Protein AF-A0A3N0VDS5-F1 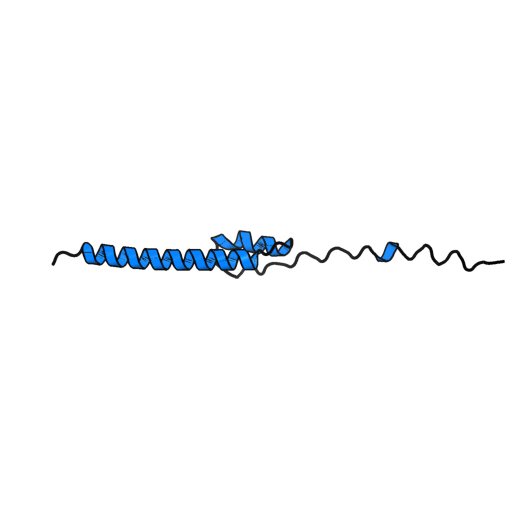(afdb_monomer_lite)

Radius of gyration: 27.9 Å; chains: 1; bounding box: 72×18×83 Å

Foldseek 3Di:
DDPPPPPPPPPPVVPPDPDPQQPDQDQPDADPVLSVLSRCSSVPDPSVVVSVVVRVVVVVVVVVVVVVVVVVVVVPDDD

Sequence (79 aa):
MKPVLIAALLLPLAACQPNAEPKKVDDTQGRAETQGIRNTEAIGYAGDAIANKVDGALDANDQRKDALDAQLKAAEQPQ

Secondary structure (DSSP, 8-state):
----SSGGGSGGGGG-PPPPPPPPP-TTSS-GGGHHHHGGGGGTS-HHHHHHHHHHHHHHHHHHHHHHHHHHHHHHS--

Structure (mmCIF, N/CA/C/O backbone):
data_AF-A0A3N0VDS5-F1
#
_entry.id   AF-A0A3N0VDS5-F1
#
loop_
_atom_site.group_PDB
_atom_site.id
_atom_site.type_symbol
_atom_site.label_atom_id
_atom_site.label_alt_id
_atom_site.label_comp_id
_atom_site.label_asym_id
_atom_site.label_entity_id
_atom_site.label_seq_id
_atom_site.pdbx_PDB_ins_code
_atom_site.Cartn_x
_atom_site.Cartn_y
_atom_site.Cartn_z
_atom_site.occupancy
_atom_site.B_iso_or_equiv
_atom_site.auth_seq_id
_atom_site.auth_comp_id
_atom_site.auth_asym_id
_atom_site.auth_atom_id
_atom_site.pdbx_PDB_model_num
ATOM 1 N N . MET A 1 1 ? 46.215 -14.377 -51.950 1.00 44.34 1 MET A N 1
ATOM 2 C CA . MET A 1 1 ? 46.157 -13.160 -51.107 1.00 44.34 1 MET A CA 1
ATOM 3 C C . MET A 1 1 ? 44.715 -12.644 -51.144 1.00 44.34 1 MET A C 1
ATOM 5 O O . MET A 1 1 ? 44.318 -12.055 -52.130 1.00 44.34 1 MET A O 1
ATOM 9 N N . LYS A 1 2 ? 43.825 -13.233 -50.333 1.00 46.50 2 LYS A N 1
ATOM 10 C CA . LYS A 1 2 ? 43.079 -12.577 -49.234 1.00 46.50 2 LYS A CA 1
ATOM 11 C C . LYS A 1 2 ? 42.371 -11.254 -49.609 1.00 46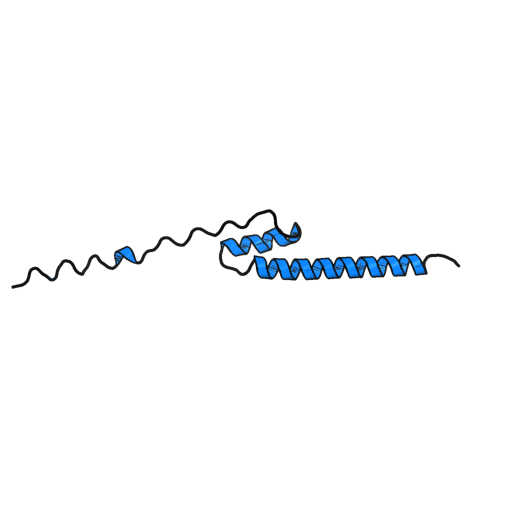.50 2 LYS A C 1
ATOM 13 O O . LYS A 1 2 ? 42.932 -10.195 -49.358 1.00 46.50 2 LYS A O 1
ATOM 18 N N . PRO A 1 3 ? 41.090 -11.328 -50.015 1.00 48.03 3 PRO A N 1
ATOM 19 C CA . PRO A 1 3 ? 40.105 -10.302 -49.686 1.00 48.03 3 PRO A CA 1
ATOM 20 C C . PRO A 1 3 ? 38.916 -10.941 -48.941 1.00 48.03 3 PRO A C 1
ATOM 22 O O . PRO A 1 3 ? 37.773 -10.810 -49.346 1.00 48.03 3 PRO A O 1
ATOM 25 N N . VAL A 1 4 ? 39.181 -11.719 -47.885 1.00 56.44 4 VAL A N 1
ATOM 26 C CA . VAL A 1 4 ? 38.122 -12.382 -47.083 1.00 56.44 4 VAL A CA 1
ATOM 27 C C . VAL A 1 4 ? 38.051 -11.815 -45.654 1.00 56.44 4 VAL A C 1
ATOM 29 O O . VAL A 1 4 ? 37.168 -12.154 -44.882 1.00 56.44 4 VAL A O 1
ATOM 32 N N . LEU A 1 5 ? 38.945 -10.890 -45.289 1.00 55.09 5 LEU A N 1
ATOM 33 C CA . LEU A 1 5 ? 39.105 -10.428 -43.902 1.00 55.09 5 LEU A CA 1
ATOM 34 C C . LEU A 1 5 ? 38.344 -9.144 -43.530 1.00 55.09 5 LEU A C 1
ATOM 36 O O . LEU A 1 5 ? 38.395 -8.749 -42.373 1.00 55.09 5 LEU A O 1
ATOM 40 N N . ILE A 1 6 ? 37.631 -8.494 -44.457 1.00 55.34 6 ILE A N 1
ATOM 41 C CA . ILE A 1 6 ? 37.025 -7.171 -44.188 1.00 55.34 6 ILE A CA 1
ATOM 42 C C . ILE A 1 6 ? 35.543 -7.261 -43.767 1.00 55.34 6 ILE A C 1
ATOM 44 O O . ILE A 1 6 ? 35.029 -6.351 -43.126 1.00 55.34 6 ILE A O 1
ATOM 48 N N . ALA A 1 7 ? 34.857 -8.381 -44.017 1.00 53.53 7 ALA A N 1
ATOM 49 C CA . ALA A 1 7 ? 33.432 -8.516 -43.683 1.00 53.53 7 ALA A CA 1
ATOM 50 C C . ALA A 1 7 ? 33.145 -8.827 -42.196 1.00 53.53 7 ALA A C 1
ATOM 52 O O . ALA A 1 7 ? 32.000 -8.738 -41.762 1.00 53.53 7 ALA A O 1
ATOM 53 N N . ALA A 1 8 ? 34.161 -9.172 -41.397 1.00 56.38 8 ALA A N 1
ATOM 54 C CA . ALA A 1 8 ? 33.974 -9.603 -40.007 1.00 56.38 8 ALA A CA 1
ATOM 55 C C . ALA A 1 8 ? 33.863 -8.450 -38.986 1.00 56.38 8 ALA A C 1
ATOM 57 O O . ALA A 1 8 ? 33.538 -8.696 -37.828 1.00 56.38 8 ALA A O 1
ATOM 58 N N . LEU A 1 9 ? 34.115 -7.197 -39.388 1.00 56.03 9 LEU A N 1
ATOM 59 C CA . LEU A 1 9 ? 34.197 -6.063 -38.455 1.00 56.03 9 LEU A CA 1
ATOM 60 C C . LEU A 1 9 ? 32.866 -5.317 -38.226 1.00 56.03 9 LEU A C 1
ATOM 62 O O . LEU A 1 9 ? 32.806 -4.437 -37.375 1.00 56.03 9 LEU A O 1
ATOM 66 N N . LEU A 1 10 ? 31.800 -5.655 -38.963 1.00 56.09 10 LEU A N 1
ATOM 67 C CA . LEU A 1 10 ? 30.498 -4.965 -38.888 1.00 56.09 10 LEU A CA 1
ATOM 68 C C . LEU A 1 10 ? 29.469 -5.656 -37.974 1.00 56.09 10 LEU A C 1
ATOM 70 O O . LEU A 1 10 ? 28.374 -5.139 -37.777 1.00 56.09 10 LEU A O 1
ATOM 74 N N . LEU A 1 11 ? 29.828 -6.788 -37.364 1.00 58.09 11 LEU A N 1
ATOM 75 C CA . LEU A 1 11 ? 28.954 -7.539 -36.458 1.00 58.09 11 LEU A CA 1
ATOM 76 C C . LEU A 1 11 ? 28.710 -6.935 -35.051 1.00 58.09 11 LEU A C 1
ATOM 78 O O . LEU A 1 11 ? 27.732 -7.365 -34.440 1.00 58.09 11 LEU A O 1
ATOM 82 N N . PRO A 1 12 ? 29.476 -5.964 -34.491 1.00 59.53 12 PRO A N 1
ATOM 83 C CA . PRO A 1 12 ? 29.222 -5.538 -33.113 1.00 59.53 12 PRO A CA 1
ATOM 84 C C . PRO A 1 12 ? 28.078 -4.518 -32.974 1.00 59.53 12 PRO A C 1
ATOM 86 O O . PRO A 1 12 ? 27.626 -4.284 -31.858 1.00 59.53 12 PRO A O 1
ATOM 89 N N . LEU A 1 13 ? 27.560 -3.930 -34.064 1.00 55.28 13 LEU A N 1
ATOM 90 C CA . LEU A 1 13 ? 26.486 -2.923 -33.974 1.00 55.28 13 LEU A CA 1
ATOM 91 C C . LEU A 1 13 ? 25.088 -3.515 -33.711 1.00 55.28 13 LEU A C 1
ATOM 93 O O . LEU A 1 13 ? 24.175 -2.770 -33.369 1.00 55.28 13 LEU A O 1
ATOM 97 N N . ALA A 1 14 ? 24.910 -4.834 -33.824 1.00 56.97 14 ALA A N 1
ATOM 98 C CA . ALA A 1 14 ? 23.624 -5.489 -33.559 1.00 56.97 14 ALA A CA 1
ATOM 99 C C . ALA A 1 14 ? 23.389 -5.822 -32.069 1.00 56.97 14 ALA A C 1
ATOM 101 O O . ALA A 1 14 ? 22.313 -6.297 -31.715 1.00 56.97 14 ALA A O 1
ATOM 102 N N . ALA A 1 15 ? 24.372 -5.584 -31.191 1.00 58.88 15 ALA A N 1
ATOM 103 C CA . ALA A 1 15 ? 24.254 -5.878 -29.759 1.00 58.88 15 ALA A CA 1
ATOM 104 C C . ALA A 1 15 ? 23.541 -4.775 -28.949 1.00 58.88 15 ALA A C 1
ATOM 106 O O . ALA A 1 15 ? 23.193 -4.996 -27.792 1.00 58.88 15 ALA A O 1
ATOM 107 N N . CYS A 1 16 ? 23.275 -3.610 -29.546 1.00 62.66 16 CYS A N 1
ATOM 108 C CA . CYS A 1 16 ? 22.433 -2.579 -28.942 1.00 62.66 16 CYS A CA 1
ATOM 109 C C . CYS A 1 16 ? 20.960 -2.899 -29.214 1.00 62.66 16 CYS A C 1
ATOM 111 O O . CYS A 1 16 ? 20.332 -2.299 -30.086 1.00 62.66 16 CYS A O 1
ATOM 113 N N . GLN A 1 17 ? 20.408 -3.870 -28.486 1.00 66.62 17 GLN A N 1
ATOM 114 C CA . GLN A 1 17 ? 18.957 -4.014 -28.420 1.00 66.62 17 GLN A CA 1
ATOM 115 C C . GLN A 1 17 ? 18.389 -2.758 -27.739 1.00 66.62 17 GLN A C 1
ATOM 117 O O . GLN A 1 17 ? 18.894 -2.380 -26.676 1.00 66.62 17 GLN A O 1
ATOM 122 N N . PRO A 1 18 ? 17.391 -2.075 -28.332 1.00 63.09 18 PRO A N 1
ATOM 123 C CA . PRO A 1 18 ? 16.697 -1.001 -27.642 1.00 63.09 18 PRO A CA 1
ATOM 124 C C . PRO A 1 18 ? 16.146 -1.566 -26.335 1.00 63.09 18 PRO A C 1
ATOM 126 O O . PRO A 1 18 ? 15.543 -2.640 -26.314 1.00 63.09 18 PRO A O 1
ATOM 129 N N . ASN A 1 19 ? 16.445 -0.861 -25.246 1.00 65.62 19 ASN A N 1
ATOM 130 C CA . ASN A 1 19 ? 15.996 -1.204 -23.906 1.00 65.62 19 ASN A CA 1
ATOM 131 C C . ASN A 1 19 ? 14.481 -1.449 -23.961 1.00 65.62 19 ASN A C 1
ATOM 133 O O . ASN A 1 19 ? 13.770 -0.629 -24.546 1.00 65.62 19 ASN A O 1
ATOM 137 N N . ALA A 1 20 ? 14.016 -2.592 -23.447 1.00 67.19 20 ALA A N 1
ATOM 138 C CA . ALA A 1 20 ? 12.603 -2.949 -23.497 1.00 67.19 20 ALA A CA 1
ATOM 139 C C . ALA A 1 20 ? 11.773 -1.778 -22.958 1.00 67.19 20 ALA A C 1
ATOM 141 O O . ALA A 1 20 ? 12.119 -1.208 -21.919 1.00 67.19 20 ALA A O 1
ATOM 142 N N . GLU A 1 21 ? 10.726 -1.387 -23.688 1.00 70.06 21 GLU A N 1
ATOM 143 C CA . GLU A 1 21 ? 9.866 -0.292 -23.248 1.00 70.06 21 GLU A CA 1
ATOM 144 C C . GLU A 1 21 ? 9.355 -0.594 -21.831 1.00 70.06 21 GLU A C 1
ATOM 146 O O . GLU A 1 21 ? 8.966 -1.738 -21.558 1.00 70.06 21 GLU A O 1
ATOM 151 N N . PRO A 1 22 ? 9.390 0.393 -20.915 1.00 67.81 22 PRO A N 1
ATOM 152 C CA . PRO A 1 22 ? 8.940 0.193 -19.549 1.00 67.81 22 PRO A CA 1
ATOM 153 C C . PRO A 1 22 ? 7.507 -0.332 -19.577 1.00 67.81 22 PRO A C 1
ATOM 155 O O . PRO A 1 22 ? 6.614 0.272 -20.178 1.00 67.81 22 PRO A O 1
ATOM 158 N N . LYS A 1 23 ? 7.301 -1.501 -18.966 1.00 67.19 23 LYS A N 1
ATOM 159 C CA . LYS A 1 23 ? 6.001 -2.167 -18.947 1.00 67.19 23 LYS A CA 1
ATOM 160 C C . LYS A 1 23 ? 5.001 -1.228 -18.283 1.00 67.19 23 LYS A C 1
ATOM 162 O O . LYS A 1 23 ? 5.190 -0.838 -17.133 1.00 67.19 23 LYS A O 1
ATOM 167 N N . LYS A 1 24 ? 3.952 -0.847 -19.013 1.00 66.06 24 LYS A N 1
ATOM 168 C CA . LYS A 1 24 ? 2.904 0.015 -18.470 1.00 66.06 24 LYS A CA 1
ATOM 169 C C . LYS A 1 24 ? 2.239 -0.711 -17.296 1.00 66.06 24 LYS A C 1
ATOM 171 O O . LYS A 1 24 ? 1.772 -1.838 -17.465 1.00 66.06 24 LYS A O 1
ATOM 176 N N . VAL A 1 25 ? 2.241 -0.081 -16.127 1.00 65.12 25 VAL A N 1
ATOM 177 C CA . VAL A 1 25 ? 1.490 -0.560 -14.963 1.00 65.12 25 VAL A CA 1
ATOM 178 C C . VAL A 1 25 ? 0.011 -0.320 -15.254 1.00 65.12 25 VAL A C 1
ATOM 180 O O . VAL A 1 25 ? -0.347 0.722 -15.803 1.00 65.12 25 VAL A O 1
ATOM 183 N N . ASP A 1 26 ? -0.833 -1.317 -15.000 1.00 68.12 26 ASP A N 1
ATOM 184 C CA . ASP A 1 26 ? -2.279 -1.168 -15.151 1.00 68.12 26 ASP A CA 1
ATOM 185 C C . ASP A 1 26 ? -2.798 -0.339 -13.967 1.00 68.12 26 ASP A C 1
ATOM 187 O O . ASP A 1 26 ? -2.706 -0.769 -12.818 1.00 68.12 26 ASP A O 1
ATOM 191 N N . ASP A 1 27 ? -3.310 0.862 -14.247 1.00 65.38 27 ASP A N 1
ATOM 192 C CA . ASP A 1 27 ? -3.641 1.908 -13.265 1.00 65.38 27 ASP A CA 1
ATOM 193 C C . ASP A 1 27 ? -4.855 1.563 -12.361 1.00 65.38 27 ASP A C 1
ATOM 195 O O . ASP A 1 27 ? -5.409 2.433 -11.690 1.00 65.38 27 ASP A O 1
ATOM 199 N N . THR A 1 28 ? -5.328 0.311 -12.360 1.00 66.44 28 THR A N 1
ATOM 200 C CA . THR A 1 28 ? -6.623 -0.076 -11.770 1.00 66.44 28 THR A CA 1
ATOM 201 C C . THR A 1 28 ? -6.553 -1.037 -10.579 1.00 66.44 28 THR A C 1
ATOM 203 O O . THR A 1 28 ? -7.593 -1.341 -9.994 1.00 66.44 28 THR A O 1
ATOM 206 N N . GLN A 1 29 ? -5.370 -1.506 -10.161 1.00 79.94 29 GLN A N 1
ATOM 207 C CA . GLN A 1 29 ? -5.249 -2.505 -9.083 1.00 79.94 29 GLN A CA 1
ATOM 208 C C . GLN A 1 29 ? -4.784 -1.935 -7.736 1.00 79.94 29 GLN A C 1
ATOM 210 O O . GLN A 1 29 ? -3.791 -1.221 -7.671 1.00 79.94 29 GLN A O 1
ATOM 215 N N . GLY A 1 30 ? -5.431 -2.343 -6.638 1.00 86.44 30 GLY A N 1
ATOM 216 C CA . GLY A 1 30 ? -5.007 -2.040 -5.260 1.00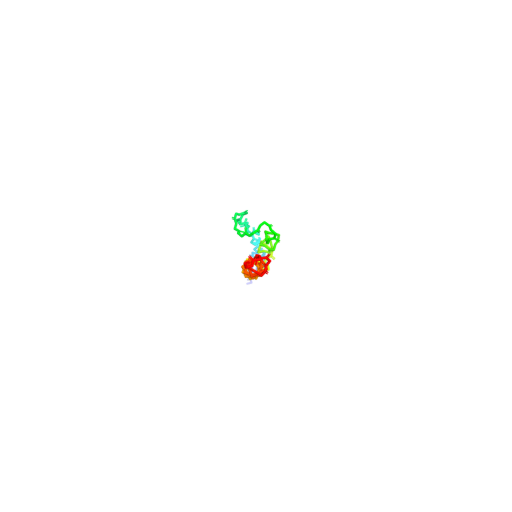 86.44 30 GLY A CA 1
ATOM 217 C C . GLY A 1 30 ? -5.554 -0.728 -4.684 1.00 86.44 30 GLY A C 1
ATOM 218 O O . GLY A 1 30 ? -6.347 -0.027 -5.318 1.00 86.44 30 GLY A O 1
ATOM 219 N N . ARG A 1 31 ? -5.150 -0.404 -3.447 1.00 91.69 31 ARG A N 1
ATOM 220 C CA . ARG A 1 31 ? -5.607 0.800 -2.725 1.00 91.69 31 ARG A CA 1
ATOM 221 C C . ARG A 1 31 ? -4.989 2.058 -3.346 1.00 91.69 31 ARG A C 1
ATOM 223 O O . ARG A 1 31 ? -3.863 2.033 -3.836 1.00 91.69 31 ARG A O 1
ATOM 230 N N . ALA A 1 32 ? -5.702 3.187 -3.296 1.00 92.38 32 ALA A N 1
ATOM 231 C CA . ALA A 1 32 ? -5.232 4.455 -3.877 1.00 92.38 32 ALA A CA 1
ATOM 232 C C . ALA A 1 32 ? -3.848 4.870 -3.339 1.00 92.38 32 ALA A C 1
ATOM 234 O O . ALA A 1 32 ? -2.997 5.362 -4.075 1.00 92.38 32 ALA A O 1
ATOM 235 N N . GLU A 1 33 ? -3.604 4.606 -2.059 1.00 90.50 33 GLU A N 1
ATOM 236 C CA . GLU A 1 33 ? -2.338 4.894 -1.386 1.00 90.50 33 GLU A CA 1
ATOM 237 C C . GLU A 1 33 ? -1.171 3.962 -1.753 1.00 90.50 33 GLU A C 1
ATOM 239 O O . GLU A 1 33 ? -0.020 4.334 -1.527 1.00 90.50 33 GLU A O 1
ATOM 244 N N . THR A 1 34 ? -1.412 2.800 -2.372 1.00 94.00 34 THR A N 1
ATOM 245 C CA . THR A 1 34 ? -0.343 1.895 -2.841 1.00 94.00 34 THR A CA 1
ATOM 246 C C . THR A 1 34 ? -0.084 1.980 -4.345 1.00 94.00 34 THR A C 1
ATOM 248 O O . THR A 1 34 ? 0.914 1.433 -4.817 1.00 94.00 34 THR A O 1
ATOM 251 N N . GLN A 1 35 ? -0.883 2.753 -5.091 1.00 91.50 35 GLN A N 1
ATOM 252 C CA . GLN A 1 35 ? -0.700 2.969 -6.535 1.00 91.50 35 GLN A CA 1
ATOM 253 C C . GLN A 1 35 ? 0.705 3.478 -6.889 1.00 91.50 35 GLN A C 1
ATOM 255 O O . GLN A 1 35 ? 1.349 2.979 -7.808 1.00 91.50 35 GLN A O 1
ATOM 260 N N . GLY A 1 36 ? 1.242 4.421 -6.106 1.00 90.62 36 GLY A N 1
ATOM 261 C CA . GLY A 1 36 ? 2.588 4.959 -6.339 1.00 90.62 36 GLY A CA 1
ATOM 262 C C . GLY A 1 36 ? 3.702 3.908 -6.236 1.00 90.62 36 GLY A C 1
ATOM 263 O O . GLY A 1 36 ? 4.722 4.031 -6.910 1.00 90.62 36 GLY A O 1
ATOM 264 N N . ILE A 1 37 ? 3.502 2.854 -5.438 1.00 93.06 37 ILE A N 1
ATOM 265 C CA . ILE A 1 37 ? 4.453 1.742 -5.303 1.00 93.06 37 ILE A CA 1
ATOM 266 C C . ILE A 1 37 ? 4.390 0.851 -6.547 1.00 93.06 37 ILE A C 1
ATOM 268 O O . ILE A 1 37 ? 5.435 0.455 -7.067 1.00 93.06 37 ILE A O 1
ATOM 272 N N . ARG A 1 38 ? 3.188 0.587 -7.069 1.00 92.38 38 ARG A N 1
ATOM 273 C CA . ARG A 1 38 ? 2.992 -0.224 -8.283 1.00 92.38 38 ARG A CA 1
ATOM 274 C C . ARG A 1 38 ? 3.691 0.381 -9.486 1.00 92.38 38 ARG A C 1
ATOM 276 O O . ARG A 1 38 ? 4.352 -0.336 -10.226 1.00 92.38 38 ARG A O 1
ATOM 283 N N . ASN A 1 39 ? 3.685 1.709 -9.595 1.00 88.19 39 ASN A N 1
ATOM 284 C CA . ASN A 1 39 ? 4.387 2.440 -10.655 1.00 88.19 39 ASN A CA 1
ATOM 285 C C . ASN A 1 39 ? 5.888 2.111 -10.750 1.00 88.19 39 ASN A C 1
ATOM 287 O O . ASN A 1 39 ? 6.487 2.278 -11.811 1.00 88.19 39 ASN A O 1
ATOM 291 N N . THR A 1 40 ? 6.507 1.618 -9.672 1.00 90.00 40 THR A N 1
ATOM 292 C CA . THR A 1 40 ? 7.924 1.222 -9.681 1.00 90.00 40 THR A CA 1
ATOM 293 C C . THR A 1 40 ? 8.194 -0.077 -10.458 1.00 90.00 40 THR A C 1
ATOM 295 O O . THR A 1 40 ? 9.335 -0.309 -10.863 1.00 90.00 40 THR A O 1
ATOM 298 N N . GLU A 1 41 ? 7.159 -0.873 -10.754 1.00 89.25 41 GLU A N 1
ATOM 299 C CA . GLU A 1 41 ? 7.247 -2.070 -11.604 1.00 89.25 41 GLU A CA 1
ATOM 300 C C . GLU A 1 41 ? 7.693 -1.717 -13.031 1.00 89.25 41 GLU A C 1
ATOM 302 O O . GLU A 1 41 ? 8.529 -2.405 -13.618 1.00 89.25 41 GLU A O 1
ATOM 307 N N . ALA A 1 42 ? 7.234 -0.575 -13.558 1.00 85.38 42 ALA A N 1
ATOM 308 C CA . ALA A 1 42 ? 7.600 -0.098 -14.894 1.00 85.38 42 ALA A CA 1
ATOM 309 C C . ALA A 1 42 ? 9.105 0.154 -15.068 1.00 85.38 42 ALA A C 1
ATOM 311 O O . ALA A 1 42 ? 9.609 0.117 -16.188 1.00 85.38 42 ALA A O 1
ATOM 312 N N . ILE A 1 43 ? 9.825 0.411 -13.974 1.00 86.62 43 ILE A N 1
ATOM 313 C CA . ILE A 1 43 ? 11.267 0.692 -13.976 1.00 86.62 43 ILE A CA 1
ATOM 314 C C . ILE A 1 43 ? 12.096 -0.467 -13.392 1.00 86.62 43 ILE A C 1
ATOM 316 O O . ILE A 1 43 ? 13.282 -0.292 -13.120 1.00 86.62 43 ILE A O 1
ATOM 320 N N . GLY A 1 44 ? 11.492 -1.651 -13.223 1.00 85.38 44 GLY A N 1
ATOM 321 C CA . GLY A 1 44 ? 12.190 -2.893 -12.878 1.00 85.38 44 GLY A CA 1
ATOM 322 C C . GLY A 1 44 ? 12.349 -3.182 -11.382 1.00 85.38 44 GLY A C 1
ATOM 323 O O . GLY A 1 44 ? 13.088 -4.100 -11.024 1.00 85.38 44 GLY A O 1
ATOM 324 N N . TYR A 1 45 ? 11.674 -2.436 -10.503 1.00 91.19 45 TYR A N 1
ATOM 325 C CA . TYR A 1 45 ? 11.530 -2.834 -9.099 1.00 91.19 45 TYR A CA 1
ATOM 326 C C . TYR A 1 45 ? 10.333 -3.768 -8.932 1.00 91.19 45 TYR A C 1
ATOM 328 O O . TYR A 1 45 ? 9.419 -3.744 -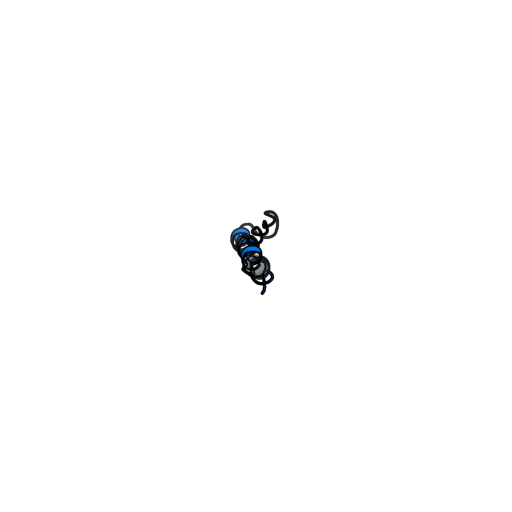9.740 1.00 91.19 45 TYR A O 1
ATOM 336 N N . ALA A 1 46 ? 10.310 -4.559 -7.858 1.00 92.44 46 ALA A N 1
ATOM 337 C CA . ALA A 1 46 ? 9.184 -5.438 -7.531 1.00 92.44 46 ALA A CA 1
ATOM 338 C C . ALA A 1 46 ? 7.994 -4.652 -6.933 1.00 92.44 46 ALA A C 1
ATOM 340 O O . ALA A 1 46 ? 7.557 -4.926 -5.810 1.00 92.44 46 ALA A O 1
ATOM 341 N N . GLY A 1 47 ? 7.518 -3.636 -7.653 1.00 93.38 47 GLY A N 1
ATOM 342 C CA . GLY A 1 47 ? 6.488 -2.699 -7.218 1.00 93.38 47 GLY A CA 1
ATOM 343 C C . GLY A 1 47 ? 5.180 -3.392 -6.863 1.00 93.38 47 GLY A C 1
ATOM 344 O O . GLY A 1 47 ? 4.631 -3.147 -5.789 1.00 93.38 47 GLY A O 1
ATOM 345 N N . ASP A 1 48 ? 4.724 -4.332 -7.691 1.00 93.19 48 ASP A N 1
ATOM 346 C CA . ASP A 1 48 ? 3.461 -5.036 -7.446 1.00 93.19 48 ASP A CA 1
ATOM 3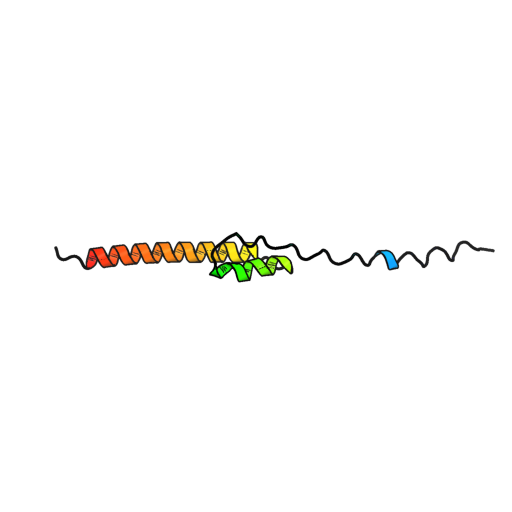47 C C . ASP A 1 48 ? 3.516 -5.923 -6.202 1.00 93.19 48 ASP A C 1
ATOM 349 O O . ASP A 1 48 ? 2.591 -5.935 -5.386 1.00 93.19 48 ASP A O 1
ATOM 353 N N . ALA A 1 49 ? 4.619 -6.649 -6.017 1.00 94.62 49 ALA A N 1
ATOM 354 C CA . ALA A 1 49 ? 4.796 -7.523 -4.862 1.00 94.62 49 ALA A CA 1
ATOM 355 C C . ALA A 1 49 ? 4.866 -6.728 -3.549 1.00 94.62 49 ALA A C 1
ATOM 357 O O . ALA A 1 49 ? 4.329 -7.169 -2.528 1.00 94.62 49 ALA A O 1
ATOM 358 N N . ILE A 1 50 ? 5.516 -5.560 -3.571 1.00 95.75 50 ILE A N 1
ATOM 359 C CA . ILE A 1 50 ? 5.585 -4.659 -2.418 1.00 95.75 50 ILE A CA 1
ATOM 360 C C . ILE A 1 50 ? 4.201 -4.070 -2.142 1.00 95.75 50 ILE A C 1
ATOM 362 O O . ILE A 1 50 ? 3.727 -4.164 -1.011 1.00 95.75 50 ILE A O 1
ATOM 366 N N . ALA A 1 51 ? 3.525 -3.532 -3.160 1.00 95.38 51 ALA A N 1
ATOM 367 C CA . ALA A 1 51 ? 2.193 -2.953 -3.017 1.00 95.38 51 ALA A CA 1
ATOM 368 C C . ALA A 1 51 ? 1.183 -3.971 -2.466 1.00 95.38 51 ALA A C 1
ATOM 370 O O . ALA A 1 51 ? 0.474 -3.659 -1.518 1.00 95.38 51 ALA A O 1
ATOM 371 N N . ASN A 1 52 ? 1.197 -5.218 -2.951 1.00 95.62 52 ASN A N 1
ATOM 372 C CA . ASN A 1 52 ? 0.326 -6.286 -2.445 1.00 95.62 52 ASN A CA 1
ATOM 373 C C . ASN A 1 52 ? 0.561 -6.596 -0.958 1.00 95.62 52 ASN A C 1
ATOM 375 O O . ASN A 1 52 ? -0.385 -6.850 -0.213 1.00 95.62 52 ASN A O 1
ATOM 379 N N . LYS A 1 53 ? 1.822 -6.583 -0.504 1.00 97.56 53 LYS A N 1
ATOM 380 C CA . LYS A 1 53 ? 2.144 -6.776 0.919 1.00 97.56 53 LYS A CA 1
ATOM 381 C C . LYS A 1 53 ? 1.655 -5.607 1.770 1.00 97.56 53 LYS A C 1
ATOM 383 O O . LYS A 1 53 ? 1.165 -5.833 2.873 1.00 97.56 53 LYS A O 1
ATOM 388 N N . VAL A 1 54 ? 1.808 -4.383 1.269 1.00 97.06 54 VAL A N 1
ATOM 389 C CA . VAL A 1 54 ? 1.361 -3.170 1.959 1.00 97.06 54 VAL A CA 1
ATOM 390 C C . VAL A 1 54 ? -0.166 -3.127 2.037 1.00 97.06 54 VAL A C 1
ATOM 392 O O . VAL A 1 54 ? -0.690 -2.909 3.124 1.00 97.06 54 VAL A O 1
ATOM 395 N N . ASP A 1 55 ? -0.868 -3.422 0.941 1.00 97.19 55 ASP A N 1
ATOM 396 C CA . ASP A 1 55 ? -2.332 -3.535 0.908 1.00 97.19 55 ASP A CA 1
ATOM 397 C C . ASP A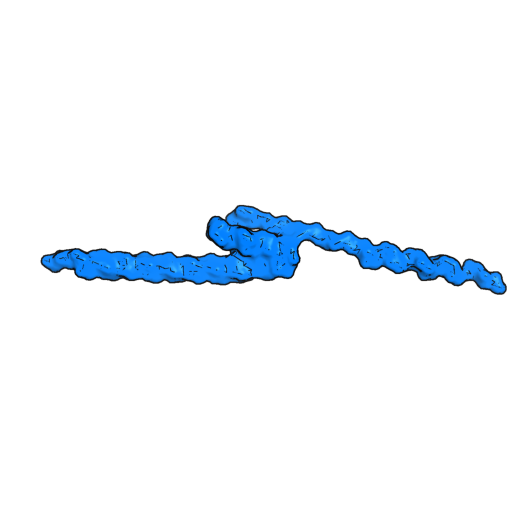 1 55 ? -2.822 -4.539 1.959 1.00 97.19 55 ASP A C 1
ATOM 399 O O . ASP A 1 55 ? -3.621 -4.184 2.821 1.00 97.19 55 ASP A O 1
ATOM 403 N N . GLY A 1 56 ? -2.254 -5.750 1.989 1.00 97.38 56 GLY A N 1
ATOM 404 C CA . GLY A 1 56 ? -2.641 -6.761 2.978 1.00 97.38 56 GLY A CA 1
ATOM 405 C C . GLY A 1 56 ? -2.376 -6.349 4.433 1.00 97.38 56 GLY A C 1
ATOM 406 O O . GLY A 1 56 ? -3.136 -6.714 5.329 1.00 97.38 56 GLY A O 1
ATOM 407 N N . ALA A 1 57 ? -1.319 -5.573 4.693 1.00 98.12 57 ALA A N 1
ATOM 408 C CA . ALA A 1 57 ? -1.048 -5.042 6.029 1.00 98.12 57 ALA A CA 1
ATOM 409 C C . ALA A 1 57 ? -2.052 -3.952 6.439 1.00 98.12 57 ALA A C 1
ATOM 411 O O . ALA A 1 57 ? -2.422 -3.877 7.612 1.00 98.12 57 ALA A O 1
ATOM 412 N N . LEU A 1 58 ? -2.488 -3.123 5.488 1.00 97.44 58 LEU A N 1
ATOM 413 C CA . LEU A 1 58 ? -3.477 -2.069 5.712 1.00 97.44 58 LEU A CA 1
ATOM 414 C C . LEU A 1 58 ? -4.868 -2.669 5.934 1.00 97.44 58 LEU A C 1
ATOM 416 O O . LEU A 1 58 ? -5.509 -2.329 6.924 1.00 97.44 58 LEU A O 1
ATOM 420 N N . ASP A 1 59 ? -5.262 -3.664 5.139 1.00 97.56 59 ASP A N 1
ATOM 421 C CA . ASP A 1 59 ? -6.523 -4.390 5.329 1.00 97.56 59 ASP A CA 1
ATOM 422 C C . ASP A 1 59 ? -6.585 -5.076 6.706 1.00 97.56 59 ASP A C 1
ATOM 424 O O . ASP A 1 59 ? -7.594 -5.012 7.411 1.00 97.56 59 ASP A O 1
ATOM 428 N N . ALA A 1 60 ? -5.484 -5.702 7.138 1.00 98.19 60 ALA A N 1
ATOM 429 C CA . ALA A 1 60 ? -5.396 -6.296 8.472 1.00 98.19 60 ALA A CA 1
ATOM 430 C C . ALA A 1 60 ? -5.469 -5.240 9.592 1.00 98.19 60 ALA A C 1
ATOM 432 O O . ALA A 1 60 ? -5.987 -5.514 10.680 1.00 98.19 60 ALA A O 1
ATOM 433 N N . ASN A 1 61 ? -4.951 -4.032 9.348 1.00 97.94 61 ASN A N 1
ATOM 434 C CA . ASN A 1 61 ? -5.036 -2.927 10.298 1.00 97.94 61 ASN A CA 1
ATOM 435 C C . ASN A 1 61 ? -6.471 -2.412 10.437 1.00 97.94 61 ASN A C 1
ATOM 437 O O . ASN A 1 61 ? -6.943 -2.272 11.567 1.00 97.94 61 ASN A O 1
ATOM 441 N N . ASP A 1 62 ? -7.164 -2.216 9.314 1.00 98.12 62 ASP A N 1
ATOM 442 C CA . ASP A 1 62 ? -8.562 -1.784 9.275 1.00 98.12 62 ASP A CA 1
ATOM 443 C C . ASP A 1 62 ? -9.454 -2.779 10.030 1.00 98.12 62 ASP A C 1
ATOM 445 O O . ASP A 1 62 ? -10.179 -2.392 10.948 1.00 98.12 62 ASP A O 1
ATOM 449 N N . GLN A 1 63 ? -9.292 -4.082 9.774 1.00 98.44 63 GLN A N 1
ATOM 450 C CA . GLN A 1 63 ? -10.013 -5.134 10.504 1.00 98.44 63 GLN A CA 1
ATOM 451 C C . GLN A 1 63 ? -9.771 -5.080 12.018 1.00 98.44 63 GLN A C 1
ATOM 453 O O . GLN A 1 63 ? -10.698 -5.229 12.819 1.00 98.44 63 GLN A O 1
ATOM 458 N N . ARG A 1 64 ? -8.518 -4.867 12.437 1.00 98.38 64 ARG A N 1
ATOM 459 C CA . ARG A 1 64 ? -8.179 -4.749 13.860 1.00 98.38 64 ARG A CA 1
ATOM 460 C C . ARG A 1 64 ? -8.804 -3.501 14.481 1.00 98.38 64 ARG A C 1
ATOM 462 O O . ARG A 1 64 ? -9.237 -3.563 15.632 1.00 98.38 64 ARG A O 1
ATOM 469 N N . LYS A 1 65 ? -8.824 -2.382 13.754 1.00 98.38 65 LYS A N 1
ATOM 470 C CA . LYS A 1 65 ? -9.446 -1.136 14.208 1.00 98.38 65 LYS A CA 1
ATOM 471 C C . LYS A 1 65 ? -10.944 -1.335 14.409 1.00 98.38 65 LYS A C 1
ATOM 473 O O . LYS A 1 65 ? -11.445 -1.035 15.485 1.00 98.38 65 LYS A O 1
ATOM 478 N N . ASP A 1 66 ? -11.622 -1.939 13.440 1.00 98.50 66 ASP A N 1
ATOM 479 C CA . ASP A 1 66 ? -13.059 -2.206 13.514 1.00 98.50 66 ASP A CA 1
ATOM 480 C C . ASP A 1 66 ? -13.410 -3.125 14.693 1.00 98.50 66 ASP A C 1
ATOM 482 O O . ASP A 1 66 ? -14.374 -2.880 15.423 1.00 98.50 66 ASP A O 1
ATOM 486 N N . ALA A 1 67 ? -12.591 -4.151 14.942 1.00 97.81 67 ALA A N 1
ATOM 487 C CA . ALA A 1 67 ? -12.752 -5.027 16.100 1.00 97.81 67 ALA A CA 1
ATOM 488 C C . ALA A 1 67 ? -12.558 -4.287 17.434 1.00 97.81 67 ALA A C 1
ATOM 490 O O . ALA A 1 67 ? -13.237 -4.598 18.416 1.00 97.81 67 ALA A O 1
ATOM 491 N N . LEU A 1 68 ? -11.628 -3.331 17.493 1.00 98.00 68 LEU A N 1
ATOM 492 C CA . LEU A 1 68 ? -11.401 -2.509 18.680 1.00 98.00 68 LEU A CA 1
ATOM 493 C C . LEU A 1 68 ? -12.558 -1.527 18.900 1.00 98.00 68 LEU A C 1
ATOM 495 O O . LEU A 1 68 ? -13.071 -1.437 20.013 1.00 98.00 68 LEU A O 1
ATOM 499 N N . ASP A 1 69 ? -13.019 -0.865 17.842 1.00 97.94 69 ASP A N 1
ATOM 500 C CA . ASP A 1 69 ? -14.155 0.058 17.884 1.00 97.94 69 ASP A CA 1
ATOM 501 C C . ASP A 1 69 ? -15.437 -0.657 18.340 1.00 97.94 69 ASP A C 1
ATOM 503 O O . ASP A 1 69 ? -16.221 -0.107 19.113 1.00 97.94 69 ASP A O 1
ATOM 507 N N . ALA A 1 70 ? -15.648 -1.905 17.908 1.00 96.81 70 ALA A N 1
ATOM 508 C CA . ALA A 1 70 ? -16.770 -2.725 18.360 1.00 96.81 70 ALA A CA 1
ATOM 509 C C . ALA A 1 70 ? -16.690 -3.057 19.861 1.00 96.81 70 ALA A C 1
ATOM 511 O O . ALA A 1 70 ? -17.697 -2.968 20.565 1.00 96.81 70 ALA A O 1
ATOM 512 N N . GLN A 1 71 ? -15.499 -3.402 20.364 1.00 96.56 71 GLN A N 1
ATOM 513 C CA . GLN A 1 71 ? -15.279 -3.676 21.790 1.00 96.56 71 GLN A CA 1
ATOM 514 C C . GLN A 1 71 ? -15.492 -2.431 22.652 1.00 96.56 71 GLN A C 1
ATOM 516 O O . GLN A 1 71 ? -16.131 -2.519 23.698 1.00 96.56 71 GLN A O 1
ATOM 521 N N . LEU A 1 72 ? -14.997 -1.275 22.202 1.00 96.44 72 LEU A N 1
ATOM 522 C CA . LEU A 1 72 ? -15.187 -0.002 22.897 1.00 96.44 72 LEU A CA 1
ATOM 523 C C . LEU A 1 72 ? -16.670 0.363 22.976 1.00 96.44 72 LEU A C 1
ATOM 525 O O . LEU A 1 72 ? -17.173 0.617 24.066 1.00 96.44 72 LEU A O 1
ATOM 529 N N . LYS A 1 73 ? -17.404 0.267 21.860 1.00 95.94 73 LYS A N 1
ATOM 530 C CA . LYS A 1 73 ? -18.857 0.505 21.848 1.00 95.94 73 LYS A CA 1
ATOM 531 C C . LYS A 1 73 ? -19.615 -0.428 22.790 1.00 95.94 73 LYS A C 1
ATOM 533 O O . LYS A 1 73 ? -20.553 0.015 23.441 1.00 95.94 73 LYS A O 1
ATOM 538 N N . ALA A 1 74 ? -19.230 -1.702 22.868 1.00 94.00 74 ALA A N 1
ATOM 539 C CA . ALA A 1 74 ? -19.852 -2.652 23.789 1.00 94.00 74 ALA A CA 1
ATOM 540 C C . ALA A 1 74 ? -19.556 -2.317 25.261 1.00 94.00 74 ALA A C 1
ATOM 542 O O . ALA A 1 74 ? -20.432 -2.464 26.107 1.00 94.00 74 ALA A O 1
ATOM 543 N N . ALA A 1 75 ? -18.345 -1.845 25.567 1.00 92.00 75 ALA A N 1
ATOM 544 C CA . ALA A 1 75 ? -17.957 -1.425 26.913 1.00 92.00 75 ALA A CA 1
ATOM 545 C C . ALA A 1 75 ? -18.603 -0.095 27.350 1.00 92.00 75 ALA A C 1
ATOM 547 O O . ALA A 1 75 ? -18.778 0.133 28.544 1.00 92.00 75 ALA A O 1
ATOM 548 N N . GLU A 1 76 ? -18.951 0.779 26.402 1.00 90.88 76 GLU A N 1
ATOM 549 C CA . GLU A 1 76 ? -19.586 2.078 26.662 1.00 90.88 76 GLU A CA 1
ATOM 550 C C . GLU A 1 76 ? -21.108 1.997 26.878 1.00 90.88 76 GLU A C 1
ATOM 552 O O . GLU A 1 76 ? -21.707 2.965 27.351 1.00 90.88 76 GLU A O 1
ATOM 557 N N . GLN A 1 77 ? -21.759 0.871 26.560 1.00 77.00 77 GLN A N 1
ATOM 558 C CA . GLN A 1 77 ? -23.196 0.707 26.799 1.00 77.00 77 GLN A CA 1
ATOM 559 C C . GLN A 1 77 ? -23.475 0.440 28.293 1.00 77.00 77 GLN A C 1
ATOM 561 O O . GLN A 1 77 ? -22.975 -0.550 28.833 1.00 77.00 77 GLN A O 1
ATOM 566 N N . PRO A 1 78 ? -24.266 1.290 28.984 1.00 66.62 78 PRO A N 1
ATOM 567 C CA . PRO A 1 78 ? -24.664 1.027 30.364 1.00 66.62 78 PRO A CA 1
ATOM 568 C C . PRO A 1 78 ? -25.584 -0.202 30.414 1.00 66.62 78 PRO A C 1
ATOM 570 O O . PRO A 1 78 ? -26.438 -0.362 29.540 1.00 66.62 78 PRO A O 1
ATOM 573 N N . GLN A 1 79 ? -25.381 -1.062 31.420 1.00 61.72 79 GLN A N 1
ATOM 574 C CA . GLN A 1 79 ? -26.240 -2.225 31.685 1.00 61.72 79 GLN A CA 1
ATOM 575 C C . GLN A 1 79 ? -27.661 -1.824 32.078 1.00 61.72 79 GLN A C 1
ATOM 577 O O . GLN A 1 79 ? -27.804 -0.807 32.798 1.00 61.72 79 GLN A O 1
#

pLDDT: mean 80.87, std 17.13, range [44.34, 98.5]

Organism: NCBI:txid2689987